Protein AF-A0A7S1KYY8-F1 (afdb_monomer_lite)

pLDDT: mean 88.87, std 6.88, range [61.03, 96.56]

Radius of gyration: 14.0 Å; chains: 1; bounding box: 35×28×40 Å

Organism: Alexandrium catenella (NCBI:txid2925)

Secondary structure (DSSP, 8-state):
-HHHHHHHTTTT--TTTTHHHHHHHHHHHHHHHHHHHHTTS--HHHHHHHHHHHHHHHHHHHHH--HHHHTSTTHHHHHHHHHHHHHHHHTT-SS-HHHHHHHHHHH-

Foldseek 3Di:
DVLVVLLVVLPPDAAPVCLVSLLVSLQVLLVVLVVCVVVVVPPVVVLVVSQVSLVSSLVSLLRRLDPVNLPDPCNVVSLVSSLSSQVSSCSSYPDRSNVVNVVSSVVD

Sequence (108 aa):
DEVKRNLAGQVGAQGDSGLSVLKRCSQEMKEVMEVLINAGGKDLKSMQKVELLSDDVLDNLERRINPELLQRSDVSSIKSEILLIAKDLDAVRATPATGVVEGYIKAA

Structure (mmCIF, N/CA/C/O backbone):
data_AF-A0A7S1KYY8-F1
#
_entry.id   AF-A0A7S1KYY8-F1
#
loop_
_atom_site.group_PDB
_atom_site.id
_atom_site.type_symbol
_atom_site.label_atom_id
_atom_site.label_alt_id
_atom_site.label_comp_id
_atom_site.label_asym_id
_atom_site.label_entity_id
_atom_site.label_seq_id
_atom_site.pdbx_PDB_ins_code
_atom_site.Cartn_x
_atom_site.Cartn_y
_atom_site.Cartn_z
_atom_site.occupancy
_atom_site.B_iso_or_equiv
_atom_site.auth_seq_id
_atom_site.auth_comp_id
_atom_site.auth_asym_id
_atom_site.auth_atom_id
_atom_site.pdbx_PDB_model_num
ATOM 1 N N . ASP A 1 1 ? -7.286 13.728 4.201 1.00 76.50 1 ASP A N 1
ATOM 2 C CA . ASP A 1 1 ? -7.264 14.812 3.191 1.00 76.50 1 ASP A CA 1
ATOM 3 C C . ASP A 1 1 ? -5.905 15.033 2.555 1.00 76.50 1 ASP A C 1
ATOM 5 O O . ASP A 1 1 ? -5.851 15.156 1.339 1.00 76.50 1 ASP A O 1
ATOM 9 N N . GLU A 1 2 ? -4.813 15.049 3.321 1.00 80.31 2 GLU A N 1
ATOM 10 C CA . GLU A 1 2 ? -3.459 15.173 2.759 1.00 80.31 2 GLU A CA 1
ATOM 11 C C . GLU A 1 2 ? -3.114 14.048 1.772 1.00 80.31 2 GLU A C 1
ATOM 13 O O . GLU A 1 2 ? -2.819 14.346 0.617 1.00 80.31 2 GLU A O 1
ATOM 18 N N . VAL A 1 3 ? -3.304 12.782 2.167 1.00 79.44 3 VAL A N 1
ATOM 19 C CA . VAL A 1 3 ? -3.146 11.605 1.288 1.00 79.44 3 VAL A CA 1
ATOM 20 C C . VAL A 1 3 ? -3.904 11.768 -0.038 1.00 79.44 3 VAL A C 1
ATOM 22 O O . VAL A 1 3 ? -3.330 11.602 -1.107 1.00 79.44 3 VAL A O 1
ATOM 25 N N . LYS A 1 4 ? -5.173 12.199 0.006 1.00 81.38 4 LYS A N 1
ATOM 26 C CA . LYS A 1 4 ? -5.990 12.438 -1.200 1.00 81.38 4 LYS A CA 1
ATOM 27 C C . LYS A 1 4 ? -5.382 13.489 -2.129 1.00 81.38 4 LYS A C 1
ATOM 29 O O . LYS A 1 4 ? -5.369 13.300 -3.341 1.00 81.38 4 LYS A O 1
ATOM 34 N N . ARG A 1 5 ? -4.892 14.603 -1.574 1.00 83.88 5 ARG A N 1
ATOM 35 C CA . ARG A 1 5 ? -4.257 15.670 -2.366 1.00 83.88 5 ARG A CA 1
ATOM 36 C C . ARG A 1 5 ? -2.956 15.194 -3.002 1.00 83.88 5 ARG A C 1
ATOM 38 O O . ARG A 1 5 ? -2.726 15.472 -4.175 1.00 83.88 5 ARG A O 1
ATOM 45 N N . ASN A 1 6 ? -2.148 14.454 -2.249 1.00 81.25 6 ASN A N 1
ATOM 46 C CA . ASN A 1 6 ? -0.895 13.893 -2.741 1.00 81.25 6 ASN A CA 1
ATOM 47 C C . ASN A 1 6 ? -1.148 12.895 -3.881 1.00 81.25 6 ASN A C 1
ATOM 49 O O . ASN A 1 6 ? -0.467 12.962 -4.901 1.00 81.25 6 ASN A O 1
ATOM 53 N N . LEU A 1 7 ? -2.175 12.046 -3.758 1.00 81.94 7 LEU A N 1
ATOM 54 C CA . LEU A 1 7 ? -2.557 11.086 -4.797 1.00 81.94 7 LEU A CA 1
ATOM 55 C C . LEU A 1 7 ? -3.106 11.742 -6.063 1.00 81.94 7 LEU A C 1
ATOM 57 O O . LEU A 1 7 ? -2.759 11.316 -7.163 1.00 81.94 7 LEU A O 1
ATOM 61 N N . ALA A 1 8 ? -3.899 12.809 -5.936 1.00 79.44 8 ALA A N 1
ATOM 62 C CA . ALA A 1 8 ? -4.408 13.548 -7.092 1.00 79.44 8 ALA A CA 1
ATOM 63 C C . ALA A 1 8 ? -3.275 14.087 -7.988 1.00 79.44 8 ALA A C 1
ATOM 65 O O . ALA A 1 8 ? -3.413 14.122 -9.209 1.00 79.44 8 ALA A O 1
ATOM 66 N N . GLY A 1 9 ? -2.130 14.449 -7.398 1.00 75.75 9 GLY A N 1
ATOM 67 C CA .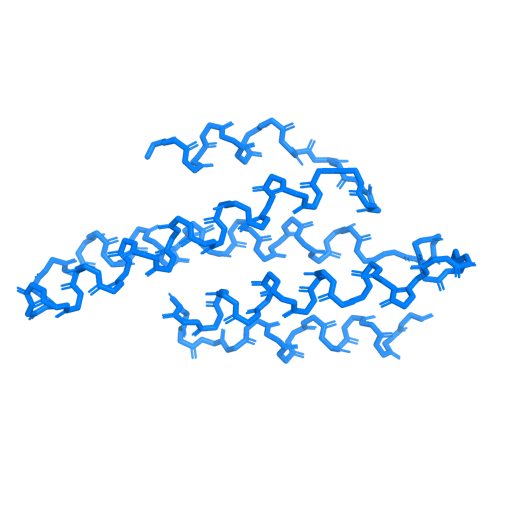 GLY A 1 9 ? -0.937 14.876 -8.133 1.00 75.75 9 GLY A CA 1
ATOM 68 C C . GLY A 1 9 ? -0.160 13.748 -8.825 1.00 75.75 9 GLY A C 1
ATOM 69 O O . GLY A 1 9 ? 0.784 14.036 -9.551 1.00 75.75 9 GLY A O 1
ATOM 70 N N . GLN A 1 10 ? -0.526 12.481 -8.602 1.00 82.19 10 GLN A N 1
ATOM 71 C CA . GLN A 1 10 ? 0.151 11.293 -9.146 1.00 82.19 10 GLN A CA 1
ATOM 72 C C . GLN A 1 10 ? -0.687 10.544 -10.190 1.00 82.19 10 GLN A C 1
ATOM 74 O O . GLN A 1 10 ? -0.327 9.444 -10.618 1.00 82.19 10 GLN A O 1
ATOM 79 N N . VAL A 1 11 ? -1.821 11.108 -10.606 1.00 73.88 11 VAL A N 1
ATOM 80 C CA . VAL A 1 11 ? -2.690 10.495 -11.614 1.00 73.88 11 VAL A CA 1
ATOM 81 C C . VAL A 1 11 ? -1.950 10.410 -12.953 1.00 73.88 11 VAL A C 1
ATOM 83 O O . VAL A 1 11 ? -1.492 11.416 -13.485 1.00 73.88 11 VAL A O 1
ATOM 86 N N . GLY A 1 12 ? -1.842 9.197 -13.502 1.00 67.31 12 GLY A N 1
ATOM 87 C CA . GLY A 1 12 ? -1.218 8.939 -14.807 1.00 67.31 12 GLY A CA 1
ATOM 88 C C . GLY A 1 12 ? 0.307 8.803 -14.790 1.00 67.31 12 GLY A C 1
ATOM 89 O O . GLY A 1 12 ? 0.900 8.571 -15.840 1.00 67.31 12 GLY A O 1
ATOM 90 N N . ALA A 1 13 ? 0.949 8.914 -13.626 1.00 77.94 13 ALA A N 1
ATOM 91 C CA . ALA A 1 13 ? 2.379 8.667 -13.508 1.00 77.94 13 ALA A CA 1
ATOM 92 C C . ALA A 1 13 ? 2.706 7.173 -13.699 1.00 77.94 13 ALA A C 1
ATOM 94 O O . ALA A 1 13 ? 1.989 6.296 -13.219 1.00 77.94 13 ALA A O 1
ATOM 95 N N . GLN A 1 14 ? 3.801 6.896 -14.409 1.00 76.56 14 GLN A N 1
ATOM 96 C CA . GLN A 1 14 ? 4.281 5.551 -14.735 1.00 76.56 14 GLN A CA 1
ATOM 97 C C . GLN A 1 14 ? 5.729 5.367 -14.272 1.00 76.56 14 GLN A C 1
ATOM 99 O O . GLN A 1 14 ? 6.439 6.344 -14.015 1.00 76.56 14 GLN A O 1
ATOM 104 N N . GLY A 1 15 ? 6.162 4.112 -14.156 1.00 78.12 15 GLY A N 1
ATOM 105 C CA . GLY A 1 15 ? 7.499 3.779 -13.682 1.00 78.12 15 GLY A CA 1
ATOM 106 C C . GLY A 1 15 ? 7.784 4.293 -12.265 1.00 78.12 15 GLY A C 1
ATOM 107 O O . GLY A 1 15 ? 6.912 4.285 -11.393 1.00 78.12 15 GLY A O 1
ATOM 108 N N . ASP A 1 16 ? 9.009 4.761 -12.031 1.00 81.31 16 ASP A N 1
ATOM 109 C CA . ASP A 1 16 ? 9.520 5.193 -10.721 1.00 81.31 16 ASP A CA 1
ATOM 110 C C . ASP A 1 16 ? 9.065 6.597 -10.283 1.00 81.31 16 ASP A C 1
ATOM 112 O O . ASP A 1 16 ? 9.131 6.941 -9.101 1.00 81.31 16 ASP A O 1
ATOM 116 N N . SER A 1 17 ? 8.564 7.411 -11.213 1.00 82.12 17 SER A N 1
ATOM 117 C CA . SER A 1 17 ? 8.225 8.820 -10.979 1.00 82.12 17 SER A CA 1
ATOM 118 C C . SER A 1 17 ? 7.134 9.010 -9.921 1.00 82.12 17 SER A C 1
ATOM 120 O O . SER A 1 17 ? 5.961 8.894 -10.242 1.00 82.12 17 SER A O 1
ATOM 122 N N . GLY A 1 18 ? 7.472 9.338 -8.674 1.00 82.75 18 GLY A N 1
ATOM 123 C CA . GLY A 1 18 ? 6.481 9.560 -7.610 1.00 82.75 18 GLY A CA 1
ATOM 124 C C . GLY A 1 18 ? 6.203 8.350 -6.715 1.00 82.75 18 GLY A C 1
ATOM 125 O O . GLY A 1 18 ? 5.306 8.416 -5.873 1.00 82.75 18 GLY A O 1
ATOM 126 N N . LEU A 1 19 ? 7.007 7.282 -6.811 1.00 88.44 19 LEU A N 1
ATOM 127 C CA . LEU A 1 19 ? 6.997 6.188 -5.826 1.00 88.44 19 LEU A CA 1
ATOM 128 C C . LEU A 1 19 ? 7.246 6.690 -4.397 1.00 88.44 19 LEU A C 1
ATOM 130 O O . LEU A 1 19 ? 6.618 6.209 -3.459 1.00 88.44 19 LEU A O 1
ATOM 134 N N . SER A 1 20 ? 8.079 7.719 -4.222 1.00 90.69 20 SER A N 1
ATOM 135 C CA . SER A 1 20 ? 8.305 8.359 -2.919 1.00 90.69 20 SER A CA 1
ATOM 136 C C .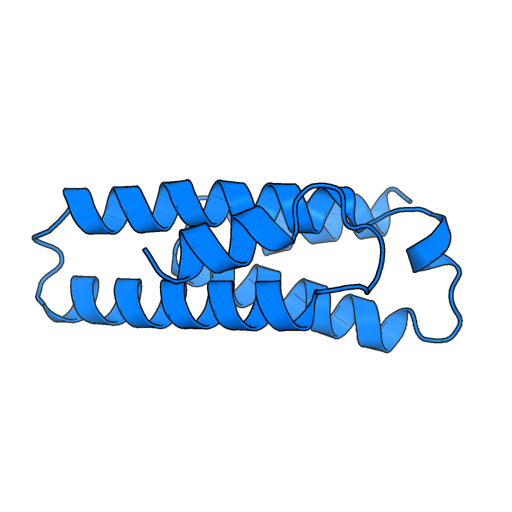 SER A 1 20 ? 7.034 8.983 -2.328 1.00 90.69 20 SER A C 1
ATOM 138 O O . SER A 1 20 ? 6.819 8.914 -1.118 1.00 90.69 20 SER A O 1
ATOM 140 N N . VAL A 1 21 ? 6.164 9.547 -3.173 1.00 91.06 21 VAL A N 1
ATOM 141 C CA . VAL A 1 21 ? 4.870 10.106 -2.756 1.00 91.06 21 VAL A CA 1
ATOM 142 C C . VAL A 1 21 ? 3.920 8.986 -2.348 1.00 91.06 21 VAL A C 1
ATOM 144 O O . VAL A 1 21 ? 3.289 9.088 -1.298 1.00 91.06 21 VAL A O 1
ATOM 147 N N . LEU A 1 22 ? 3.853 7.900 -3.127 1.00 92.25 22 LEU A N 1
ATOM 148 C CA . LEU A 1 22 ? 3.037 6.733 -2.779 1.00 92.25 22 LEU A CA 1
ATOM 149 C C . LEU A 1 22 ? 3.501 6.081 -1.477 1.00 92.25 22 LEU A C 1
ATOM 151 O O . LEU A 1 22 ? 2.667 5.770 -0.634 1.00 92.25 22 LEU A O 1
ATOM 155 N N . LYS A 1 23 ? 4.815 5.951 -1.279 1.00 94.12 23 LYS A N 1
ATOM 156 C CA . LYS A 1 23 ? 5.410 5.442 -0.039 1.00 94.12 23 LYS A CA 1
ATOM 157 C C . LYS A 1 23 ? 5.034 6.287 1.163 1.00 94.12 23 LYS A C 1
ATOM 159 O O . LYS A 1 23 ? 4.620 5.758 2.187 1.00 94.12 23 LYS A O 1
ATOM 164 N N . ARG A 1 24 ? 5.127 7.609 1.038 1.00 93.50 24 ARG A N 1
ATOM 165 C CA . ARG A 1 24 ? 4.676 8.501 2.104 1.00 93.50 24 ARG A CA 1
ATOM 166 C C . ARG A 1 24 ? 3.180 8.321 2.383 1.00 93.50 24 ARG A C 1
ATOM 168 O O . ARG A 1 24 ? 2.788 8.219 3.538 1.00 93.50 24 ARG A O 1
ATOM 175 N N . CYS A 1 25 ? 2.354 8.228 1.340 1.00 94.06 25 CYS A N 1
ATOM 176 C CA . CYS A 1 25 ? 0.914 8.015 1.492 1.00 94.06 25 CYS A CA 1
ATOM 177 C C . CYS A 1 25 ? 0.590 6.675 2.174 1.00 94.06 25 CYS A C 1
ATOM 179 O O . CYS A 1 25 ? -0.273 6.646 3.048 1.00 94.06 25 CYS A O 1
ATOM 181 N N . SER A 1 26 ? 1.267 5.578 1.812 1.00 96.38 26 SER A N 1
ATOM 182 C CA . SER A 1 26 ? 1.054 4.264 2.436 1.00 96.38 26 SER A CA 1
ATOM 183 C C . SER A 1 26 ? 1.451 4.264 3.910 1.00 96.38 26 SER A C 1
ATOM 185 O O . SER A 1 26 ? 0.716 3.727 4.736 1.00 96.38 26 SER A O 1
ATOM 187 N N . GLN A 1 27 ? 2.555 4.930 4.255 1.00 96.56 27 GLN A N 1
ATOM 188 C CA . GLN A 1 27 ? 3.005 5.093 5.639 1.00 96.56 27 GLN A CA 1
ATOM 189 C C . GLN A 1 27 ? 2.020 5.923 6.472 1.00 96.56 27 GLN A C 1
ATOM 191 O O . GLN A 1 27 ? 1.600 5.473 7.534 1.00 96.56 27 GLN A O 1
ATOM 196 N N . GLU A 1 28 ? 1.570 7.074 5.964 1.00 95.25 28 GLU A N 1
ATOM 197 C CA . GLU A 1 28 ? 0.574 7.914 6.649 1.00 95.25 28 GLU A CA 1
ATOM 198 C C . GLU A 1 28 ? -0.747 7.157 6.873 1.00 95.25 28 GLU A C 1
ATOM 200 O O . GLU A 1 28 ? -1.353 7.246 7.940 1.00 95.25 28 GLU A O 1
ATOM 205 N N . MET A 1 29 ? -1.202 6.373 5.890 1.00 95.94 29 MET A N 1
ATOM 206 C CA . MET A 1 29 ? -2.403 5.544 6.042 1.00 95.94 29 MET A CA 1
ATOM 207 C C . MET A 1 29 ? -2.234 4.466 7.110 1.00 95.94 29 MET A C 1
ATOM 209 O O . MET A 1 29 ? -3.147 4.264 7.914 1.00 95.94 29 MET A O 1
ATOM 213 N N . LYS A 1 30 ? -1.079 3.797 7.138 1.00 96.56 30 LYS A N 1
ATOM 214 C CA . LYS A 1 30 ? -0.744 2.802 8.157 1.00 96.56 30 LYS A CA 1
ATOM 215 C C . LYS A 1 30 ? -0.748 3.407 9.556 1.00 96.56 30 LYS A C 1
ATOM 217 O O . LYS A 1 30 ? -1.419 2.873 10.433 1.00 96.56 30 LYS A O 1
ATOM 222 N N . GLU A 1 31 ? -0.094 4.548 9.745 1.00 95.94 31 GLU A N 1
ATOM 223 C CA . GLU A 1 31 ? -0.085 5.265 11.025 1.00 95.94 31 GLU A CA 1
ATOM 224 C C . GLU A 1 31 ? -1.505 5.637 11.477 1.00 95.94 31 GLU A C 1
ATOM 226 O O . GLU A 1 31 ? -1.879 5.413 12.629 1.00 95.94 31 GLU A O 1
ATOM 231 N N . VAL A 1 32 ? -2.339 6.151 10.565 1.00 95.12 32 VAL A N 1
ATOM 232 C CA . VAL A 1 32 ? -3.739 6.477 10.875 1.00 95.12 32 VAL A CA 1
ATOM 233 C C . VAL A 1 32 ? -4.530 5.224 11.253 1.00 95.12 32 VAL A C 1
ATOM 235 O O . VAL A 1 32 ? -5.280 5.256 12.228 1.00 95.12 32 VAL A O 1
ATOM 238 N N . MET A 1 33 ? -4.370 4.118 10.523 1.00 95.31 33 MET A N 1
ATOM 239 C CA . MET A 1 33 ? -5.046 2.858 10.841 1.00 95.31 33 MET A CA 1
ATOM 240 C C . MET A 1 33 ? -4.631 2.336 12.221 1.00 95.31 33 MET A C 1
ATOM 242 O O . MET A 1 33 ? -5.491 1.975 13.023 1.00 95.31 33 MET A O 1
ATOM 246 N N . GLU A 1 34 ? -3.336 2.361 12.536 1.00 95.94 34 GLU A N 1
ATOM 247 C CA . GLU A 1 34 ? -2.812 1.972 13.847 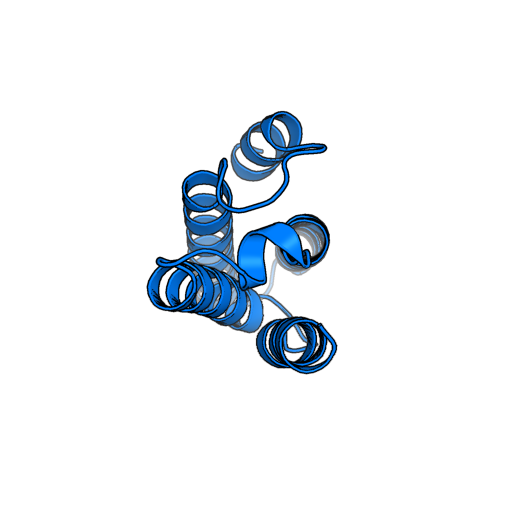1.00 95.94 34 GLU A CA 1
ATOM 248 C C . GLU A 1 34 ? -3.398 2.842 14.968 1.00 95.94 34 GLU A C 1
ATOM 250 O O . GLU A 1 34 ? -3.842 2.315 15.987 1.00 95.94 34 GLU A O 1
ATOM 255 N N . VAL A 1 35 ? -3.485 4.164 14.776 1.00 95.88 35 VAL A N 1
ATOM 256 C CA . VAL A 1 35 ? -4.127 5.077 15.739 1.00 95.88 35 VAL A CA 1
ATOM 257 C C . VAL A 1 35 ? -5.603 4.724 15.948 1.00 95.88 35 VAL A C 1
ATOM 259 O O . VAL A 1 35 ? -6.061 4.672 17.091 1.00 95.88 35 VAL A O 1
ATOM 262 N N . LEU A 1 36 ? -6.351 4.448 14.876 1.00 94.69 36 LEU A N 1
ATOM 263 C CA . LEU A 1 36 ? -7.772 4.087 14.952 1.00 94.69 36 LEU A CA 1
ATOM 264 C C . LEU A 1 36 ? -7.988 2.749 15.676 1.00 94.69 36 LEU A C 1
ATOM 266 O O . LEU A 1 36 ? -8.900 2.632 16.501 1.00 94.69 36 LEU A O 1
ATOM 270 N N . ILE A 1 37 ? -7.132 1.760 15.413 1.00 93.94 37 ILE A N 1
ATOM 271 C CA . ILE A 1 37 ? -7.145 0.459 16.093 1.00 93.94 37 ILE A CA 1
ATOM 272 C C . ILE A 1 37 ? -6.809 0.635 17.579 1.00 93.94 37 ILE A C 1
ATOM 274 O O . ILE A 1 37 ? -7.553 0.153 18.435 1.00 93.94 37 ILE A O 1
ATOM 278 N N . ASN A 1 38 ? -5.755 1.389 17.901 1.00 95.25 38 ASN A N 1
ATOM 279 C CA . ASN A 1 38 ? -5.321 1.648 19.278 1.00 95.25 38 ASN A CA 1
ATOM 280 C C . ASN A 1 38 ? -6.345 2.466 20.081 1.00 95.25 38 ASN A C 1
ATOM 282 O O . ASN A 1 38 ? -6.461 2.293 21.293 1.00 95.25 38 ASN A O 1
ATOM 286 N N . ALA A 1 39 ? -7.152 3.298 19.417 1.00 93.69 39 ALA A N 1
ATOM 287 C CA . ALA A 1 39 ? -8.308 3.977 20.009 1.00 93.69 39 ALA A CA 1
ATOM 288 C C . ALA A 1 39 ? -9.517 3.042 20.256 1.00 93.69 39 ALA A C 1
ATOM 290 O O . ALA A 1 39 ? -10.599 3.492 20.647 1.00 93.69 39 ALA A O 1
ATOM 291 N N . GLY A 1 40 ? -9.353 1.734 20.039 1.00 94.00 40 GLY A N 1
ATOM 292 C CA . GLY A 1 40 ? -10.357 0.701 20.277 1.00 94.00 40 GLY A CA 1
ATOM 293 C C . GLY A 1 40 ? -11.186 0.327 19.049 1.00 94.00 40 GLY A C 1
ATOM 294 O O . GLY A 1 40 ? -12.227 -0.304 19.217 1.00 94.00 40 GLY A O 1
ATOM 295 N N . GLY A 1 41 ? -10.784 0.741 17.840 1.00 91.06 41 GLY A N 1
ATOM 296 C CA . GLY A 1 41 ? -11.406 0.312 16.580 1.00 91.06 41 GLY A CA 1
ATOM 297 C C . GLY A 1 41 ? -12.876 0.711 16.420 1.00 91.06 41 GLY A C 1
ATOM 298 O O . GLY A 1 41 ? -13.621 0.071 15.685 1.00 91.06 41 GLY A O 1
ATOM 299 N N . LYS A 1 42 ? -13.333 1.742 17.142 1.00 92.69 42 LYS A N 1
ATOM 300 C CA . LYS A 1 42 ? -14.753 2.141 17.161 1.00 92.69 42 LYS A CA 1
ATOM 301 C C . LYS A 1 42 ? -15.143 3.023 15.978 1.00 92.69 42 LYS A C 1
ATOM 303 O O . LYS A 1 42 ? -16.309 3.042 15.589 1.00 92.69 42 LYS A O 1
ATOM 308 N N . ASP A 1 43 ? -14.188 3.755 15.406 1.00 93.88 43 ASP A N 1
ATOM 309 C CA . ASP A 1 43 ? -14.432 4.616 14.248 1.00 93.88 43 ASP A CA 1
ATOM 310 C C . ASP A 1 43 ? -14.286 3.839 12.932 1.00 93.88 43 ASP A C 1
ATOM 312 O O . ASP A 1 43 ? -13.369 4.041 12.132 1.00 93.88 43 ASP A O 1
ATOM 316 N N . LEU A 1 44 ? -15.247 2.942 12.707 1.00 94.12 44 LEU A N 1
ATOM 317 C CA . LEU A 1 44 ? -15.314 2.104 11.509 1.00 94.12 44 LEU A CA 1
ATOM 318 C C . LEU A 1 44 ? -15.405 2.930 10.219 1.00 94.12 44 LEU A C 1
ATOM 320 O O . LEU A 1 44 ? -14.923 2.499 9.176 1.00 94.12 44 LEU A O 1
ATOM 324 N N . LYS A 1 45 ? -15.996 4.133 10.280 1.00 95.00 45 LYS A N 1
ATOM 325 C CA . LYS A 1 45 ? -16.118 5.018 9.114 1.00 95.00 45 LYS A CA 1
ATOM 326 C C . LYS A 1 45 ? -14.758 5.542 8.676 1.00 95.00 45 LYS A C 1
ATOM 328 O O . LYS A 1 45 ? -14.493 5.605 7.478 1.00 95.00 45 LYS A O 1
ATOM 333 N N . SER A 1 46 ? -13.909 5.946 9.617 1.00 93.69 46 SER A N 1
ATOM 334 C CA . SER A 1 46 ? -12.551 6.383 9.292 1.00 93.69 46 SER A CA 1
ATOM 335 C C . SER A 1 46 ? -11.685 5.217 8.827 1.00 93.69 46 SER A C 1
ATOM 337 O O . SER A 1 46 ? -10.971 5.374 7.842 1.00 93.69 46 SER A O 1
ATOM 339 N N . MET A 1 47 ? -11.819 4.035 9.435 1.00 93.88 47 MET A N 1
ATOM 340 C CA . MET A 1 47 ? -11.105 2.831 8.984 1.00 93.88 47 MET A CA 1
ATOM 341 C C . MET A 1 47 ? -11.481 2.452 7.545 1.00 93.88 47 MET A C 1
ATOM 343 O O . MET A 1 47 ? -10.596 2.303 6.709 1.00 93.88 47 MET A O 1
ATOM 347 N N . GLN A 1 48 ? -12.777 2.424 7.212 1.00 94.19 48 GLN A N 1
ATOM 348 C CA . GLN A 1 48 ? -13.238 2.196 5.835 1.00 94.19 48 GLN A CA 1
ATOM 349 C C . GLN A 1 48 ? -12.715 3.247 4.852 1.00 94.19 48 GLN A C 1
ATOM 351 O O . GLN A 1 48 ? -12.405 2.929 3.711 1.00 94.19 48 GLN A O 1
ATOM 356 N N . LYS A 1 49 ? -12.594 4.514 5.267 1.00 93.50 49 LYS A N 1
ATOM 357 C CA . LYS A 1 49 ? -11.998 5.548 4.407 1.00 93.50 49 LYS A CA 1
ATOM 358 C C . LYS A 1 49 ? -10.519 5.294 4.136 1.00 93.50 49 LYS A C 1
ATOM 360 O O . LYS A 1 49 ? -10.074 5.594 3.034 1.00 93.50 49 LYS A O 1
ATOM 365 N N . VAL A 1 50 ? -9.766 4.806 5.123 1.00 94.25 50 VAL A N 1
ATOM 366 C CA . VAL A 1 50 ? -8.356 4.435 4.932 1.00 94.25 50 VAL A CA 1
ATOM 367 C C . VAL A 1 50 ? -8.255 3.243 3.983 1.00 94.25 50 VAL A C 1
ATOM 369 O O . VAL A 1 50 ? -7.455 3.285 3.055 1.00 94.25 50 VAL A O 1
ATOM 372 N N . GLU A 1 51 ? -9.110 2.236 4.153 1.00 93.19 51 GLU A N 1
ATOM 373 C CA . GLU A 1 51 ? -9.160 1.073 3.263 1.00 93.19 51 GLU A CA 1
ATOM 374 C C . GLU A 1 51 ? -9.466 1.484 1.812 1.00 93.19 51 GLU A C 1
ATOM 376 O O . GLU A 1 51 ? -8.695 1.157 0.916 1.00 93.19 51 GLU A O 1
ATOM 381 N N . LEU A 1 52 ? -10.488 2.313 1.578 1.00 92.44 52 LEU A N 1
ATOM 382 C CA . LEU A 1 52 ? -10.801 2.819 0.232 1.00 92.44 52 LEU A CA 1
ATOM 383 C C . LEU A 1 52 ? -9.660 3.648 -0.373 1.00 92.44 52 LEU A C 1
ATOM 385 O O . LEU A 1 52 ? -9.392 3.563 -1.564 1.00 92.44 52 LEU A O 1
ATOM 389 N N . LEU A 1 53 ? -8.962 4.451 0.435 1.00 92.81 53 LEU A N 1
ATOM 390 C CA . LEU A 1 53 ? -7.797 5.195 -0.052 1.00 92.81 53 LEU A CA 1
ATOM 391 C C . LEU A 1 53 ? -6.625 4.284 -0.397 1.00 92.81 53 LEU A C 1
ATOM 393 O O . LEU A 1 53 ? -5.842 4.599 -1.289 1.00 92.81 53 LEU A O 1
ATOM 397 N N . SER A 1 54 ? -6.499 3.161 0.302 1.00 94.50 54 SER A N 1
ATOM 398 C CA . SER A 1 54 ? -5.469 2.180 0.004 1.00 94.50 54 SER A CA 1
ATOM 399 C C . SER A 1 54 ? -5.698 1.496 -1.347 1.00 94.50 54 SER A C 1
ATOM 401 O O . SER A 1 54 ? -4.711 1.147 -1.991 1.00 94.50 54 SER A O 1
ATOM 403 N N . ASP A 1 55 ? -6.955 1.365 -1.802 1.00 93.56 55 ASP A N 1
ATOM 404 C CA . ASP A 1 55 ? -7.271 0.899 -3.161 1.00 93.56 55 ASP A CA 1
ATOM 405 C C . ASP A 1 55 ? -6.714 1.874 -4.205 1.00 93.56 55 ASP A C 1
ATOM 407 O O . ASP A 1 55 ? -6.002 1.453 -5.110 1.00 93.56 55 ASP A O 1
ATOM 411 N N . ASP A 1 56 ? -6.921 3.185 -4.026 1.00 92.19 56 ASP A N 1
ATOM 412 C CA . ASP A 1 56 ? -6.394 4.202 -4.949 1.00 92.19 56 ASP A CA 1
ATOM 413 C C . ASP A 1 56 ? -4.853 4.169 -5.042 1.00 92.19 56 ASP A C 1
ATOM 415 O O . ASP A 1 56 ? -4.276 4.383 -6.114 1.00 92.19 56 ASP A O 1
ATOM 419 N N . VAL A 1 57 ? -4.162 3.910 -3.920 1.00 93.31 57 VAL A N 1
ATOM 420 C CA . VAL A 1 57 ? -2.695 3.755 -3.910 1.00 93.31 57 VAL A CA 1
ATOM 421 C C . VAL A 1 57 ? -2.276 2.479 -4.628 1.00 93.31 57 VAL A C 1
ATOM 423 O O . VAL A 1 57 ? -1.323 2.523 -5.408 1.00 93.31 57 VAL A O 1
ATOM 426 N N . LEU A 1 58 ? -2.965 1.363 -4.378 1.00 94.06 58 LEU A N 1
ATOM 427 C CA . LEU A 1 58 ? -2.672 0.087 -5.022 1.00 94.06 58 LEU A CA 1
ATOM 428 C C . LEU A 1 58 ? -2.879 0.176 -6.538 1.00 94.06 58 LEU A C 1
ATOM 430 O O . LEU A 1 58 ? -1.960 -0.145 -7.283 1.00 94.06 58 LEU A O 1
ATOM 434 N N . ASP A 1 59 ? -4.001 0.729 -6.992 1.00 91.19 59 ASP A N 1
ATOM 435 C CA . ASP A 1 59 ? -4.287 0.971 -8.409 1.00 91.19 59 ASP A CA 1
ATOM 436 C C . ASP A 1 59 ? -3.195 1.821 -9.077 1.00 91.19 59 ASP A C 1
ATOM 438 O O . ASP A 1 59 ? -2.792 1.571 -10.218 1.00 91.19 59 ASP A O 1
ATOM 442 N N . ASN A 1 60 ? -2.699 2.852 -8.382 1.00 90.62 60 ASN A N 1
ATOM 443 C CA . ASN A 1 60 ? -1.602 3.676 -8.889 1.00 90.62 60 ASN A CA 1
ATOM 444 C C . ASN A 1 60 ? -0.297 2.874 -8.978 1.00 90.62 60 ASN A C 1
ATOM 446 O O . ASN A 1 60 ? 0.434 2.995 -9.960 1.00 90.62 60 ASN A O 1
ATOM 450 N N . LEU A 1 61 ? -0.020 2.045 -7.972 1.00 91.38 61 LEU A N 1
ATOM 451 C CA . LEU A 1 61 ? 1.162 1.194 -7.918 1.00 91.38 61 LEU A CA 1
ATOM 452 C C . LEU A 1 61 ? 1.150 0.139 -9.034 1.00 91.38 61 LEU A C 1
ATOM 454 O O . LEU A 1 61 ? 2.167 -0.045 -9.696 1.00 91.38 61 LEU A O 1
ATOM 458 N N . GLU A 1 62 ? 0.004 -0.486 -9.302 1.00 90.75 62 GLU A N 1
ATOM 459 C CA . GLU A 1 62 ? -0.176 -1.461 -10.384 1.00 90.75 62 GLU A CA 1
ATOM 460 C C . GLU A 1 62 ? 0.116 -0.849 -11.755 1.00 90.75 62 GLU A C 1
ATOM 462 O O . GLU A 1 62 ? 0.913 -1.387 -12.521 1.00 90.75 62 GLU A O 1
ATOM 467 N N . ARG A 1 63 ? -0.446 0.331 -12.047 1.00 87.69 63 ARG A N 1
ATOM 468 C CA . ARG A 1 63 ? -0.247 1.022 -13.338 1.00 87.69 63 ARG A CA 1
ATOM 469 C C . ARG A 1 63 ? 1.204 1.408 -13.616 1.00 87.69 63 ARG A C 1
ATOM 471 O O . ARG A 1 63 ? 1.558 1.674 -14.765 1.00 87.69 63 ARG A O 1
ATOM 478 N N . ARG A 1 64 ? 2.035 1.486 -12.578 1.00 87.25 64 ARG A N 1
ATOM 479 C CA . ARG A 1 64 ? 3.461 1.803 -12.700 1.00 87.25 64 ARG A CA 1
ATOM 480 C C . ARG A 1 64 ? 4.304 0.595 -13.057 1.00 87.25 64 ARG A C 1
ATOM 482 O O . ARG A 1 64 ? 5.362 0.784 -13.654 1.00 87.25 64 ARG A O 1
ATOM 489 N N . ILE A 1 65 ? 3.857 -0.608 -12.700 1.00 88.19 65 ILE A N 1
ATOM 490 C CA . ILE A 1 65 ? 4.537 -1.859 -13.032 1.00 88.19 65 ILE A CA 1
ATOM 491 C C . ILE A 1 65 ? 4.265 -2.151 -14.508 1.00 88.19 65 ILE A C 1
ATOM 493 O O . ILE A 1 65 ? 3.273 -2.774 -14.871 1.00 88.19 65 ILE A O 1
ATOM 497 N N . ASN A 1 66 ? 5.151 -1.656 -15.368 1.00 84.94 66 ASN A N 1
ATOM 498 C CA . ASN A 1 66 ? 5.098 -1.860 -16.811 1.00 84.94 66 ASN A CA 1
ATOM 499 C C . ASN A 1 66 ? 6.406 -2.496 -17.327 1.00 84.94 66 ASN A C 1
ATOM 501 O O . ASN A 1 66 ? 7.408 -2.526 -16.600 1.00 84.94 66 ASN A O 1
ATOM 505 N N . PRO A 1 67 ? 6.418 -3.033 -18.562 1.00 84.69 67 PRO A N 1
ATOM 506 C CA . PRO A 1 67 ? 7.603 -3.678 -19.121 1.00 84.69 67 PRO A CA 1
ATOM 507 C C . PRO A 1 67 ? 8.832 -2.762 -19.148 1.00 84.69 67 PRO A C 1
ATOM 509 O O . PRO A 1 67 ? 9.941 -3.217 -18.874 1.00 84.69 67 PRO A O 1
ATOM 512 N N . GLU A 1 68 ? 8.649 -1.468 -19.417 1.00 85.12 68 GLU A N 1
ATOM 513 C CA . GLU A 1 68 ? 9.736 -0.491 -19.459 1.00 85.12 68 GLU A CA 1
ATOM 514 C C . GLU A 1 68 ? 10.434 -0.366 -18.102 1.00 85.12 68 GLU A C 1
ATOM 516 O O . GLU A 1 68 ? 11.662 -0.368 -18.038 1.00 85.12 68 GLU A O 1
ATOM 521 N N . LEU A 1 69 ? 9.670 -0.309 -17.007 1.00 85.19 69 LEU A N 1
ATOM 522 C CA . LEU A 1 69 ? 10.199 -0.277 -15.645 1.00 85.19 69 LEU A CA 1
ATOM 523 C C . LEU A 1 69 ? 11.002 -1.543 -15.330 1.00 85.19 69 LEU A C 1
ATOM 525 O O . LEU A 1 69 ? 12.053 -1.475 -14.691 1.00 85.19 69 LEU A O 1
ATOM 529 N N . LEU A 1 70 ? 10.506 -2.696 -15.779 1.00 85.06 70 LEU A N 1
ATOM 530 C CA . LEU A 1 70 ? 11.086 -4.001 -15.467 1.00 85.06 70 LEU A CA 1
ATOM 531 C C . LEU A 1 70 ? 12.375 -4.299 -16.238 1.00 85.06 70 LEU A C 1
ATOM 533 O O . LEU A 1 70 ? 13.172 -5.121 -15.786 1.00 85.06 70 LEU A O 1
ATOM 537 N N . GLN A 1 71 ? 12.605 -3.608 -17.353 1.00 86.56 71 GLN A N 1
ATOM 538 C CA . GLN A 1 71 ? 13.824 -3.716 -18.157 1.00 86.56 71 GLN A CA 1
ATOM 539 C C . GLN A 1 71 ? 14.943 -2.764 -17.708 1.00 86.56 71 GLN A C 1
ATOM 541 O O . GLN A 1 71 ? 16.054 -2.830 -18.240 1.00 86.56 71 GLN A O 1
ATOM 546 N N . ARG A 1 72 ? 14.693 -1.874 -16.738 1.00 85.62 72 ARG A N 1
ATOM 547 C CA . ARG A 1 72 ? 15.715 -0.935 -16.255 1.00 85.62 72 ARG A CA 1
ATOM 548 C C . ARG A 1 72 ? 16.814 -1.633 -15.456 1.00 85.62 72 ARG A C 1
ATOM 550 O O . ARG A 1 72 ? 16.583 -2.598 -14.732 1.00 85.62 72 ARG A O 1
ATOM 557 N N . SER A 1 73 ? 18.021 -1.073 -15.505 1.00 85.44 73 SER A N 1
ATOM 558 C CA . SER A 1 73 ? 19.177 -1.576 -14.751 1.00 85.44 73 SER A CA 1
ATOM 559 C C . SER A 1 73 ? 19.018 -1.467 -13.229 1.00 85.44 73 SER A C 1
ATOM 561 O O . SER A 1 73 ? 19.635 -2.228 -12.490 1.00 85.44 73 SER A O 1
ATOM 563 N N . ASP A 1 74 ? 18.198 -0.530 -12.750 1.00 87.38 74 ASP A N 1
ATOM 564 C CA . ASP A 1 74 ? 17.906 -0.279 -11.333 1.00 87.38 74 ASP A CA 1
ATOM 565 C C . ASP A 1 74 ? 16.621 -0.972 -10.840 1.00 87.38 74 ASP A C 1
ATOM 567 O O . ASP A 1 74 ? 16.181 -0.741 -9.710 1.00 87.38 74 ASP A O 1
ATOM 571 N N . VAL A 1 75 ? 16.044 -1.875 -11.644 1.00 87.81 75 VAL A N 1
ATOM 572 C CA . VAL A 1 75 ? 14.771 -2.554 -11.352 1.00 87.81 75 VAL A CA 1
ATOM 573 C C . VAL A 1 75 ? 14.746 -3.235 -9.981 1.00 87.81 75 VAL A C 1
ATOM 575 O O . VAL A 1 75 ? 13.704 -3.266 -9.336 1.00 87.81 75 VAL A O 1
ATOM 578 N N . SER A 1 76 ? 15.872 -3.758 -9.485 1.00 87.81 76 SER A N 1
ATOM 579 C CA . SER A 1 76 ? 15.923 -4.406 -8.166 1.00 87.81 76 SER A CA 1
ATOM 580 C C . SER A 1 76 ? 15.605 -3.433 -7.024 1.00 87.81 76 SER A C 1
ATOM 582 O O . SER A 1 76 ? 14.877 -3.782 -6.089 1.00 87.81 76 SER A O 1
ATOM 584 N N . SER A 1 77 ? 16.128 -2.208 -7.099 1.00 88.56 77 SER A N 1
ATOM 585 C CA . SER A 1 77 ? 15.864 -1.161 -6.108 1.00 88.56 77 SER A CA 1
ATOM 586 C C . SER A 1 77 ? 14.414 -0.698 -6.200 1.00 88.56 77 SER A C 1
ATOM 588 O O . SER A 1 77 ? 13.721 -0.629 -5.189 1.00 88.56 77 SER A O 1
ATOM 590 N N . ILE A 1 78 ? 13.920 -0.493 -7.423 1.00 88.38 78 ILE A N 1
ATOM 591 C CA . ILE A 1 78 ? 12.538 -0.079 -7.682 1.00 88.38 78 ILE A CA 1
ATOM 592 C C . ILE A 1 78 ? 11.540 -1.140 -7.195 1.00 88.38 78 ILE A C 1
ATOM 594 O O . ILE A 1 78 ? 10.589 -0.814 -6.489 1.00 88.38 78 ILE A O 1
ATOM 598 N N . LYS A 1 79 ? 11.780 -2.427 -7.486 1.00 88.88 79 LYS A N 1
ATOM 599 C CA . LYS A 1 79 ? 10.978 -3.548 -6.963 1.00 88.88 79 LYS A CA 1
ATOM 600 C C . LYS A 1 79 ? 10.952 -3.554 -5.439 1.00 88.88 79 LYS A C 1
ATOM 602 O O . LYS A 1 79 ? 9.902 -3.801 -4.854 1.00 88.88 79 LYS A O 1
ATOM 607 N N . SER A 1 80 ? 12.080 -3.263 -4.795 1.00 90.75 80 SER A N 1
ATOM 608 C CA . SER A 1 80 ? 12.147 -3.188 -3.333 1.00 90.75 80 SER A CA 1
ATOM 609 C C . SER A 1 80 ? 11.279 -2.055 -2.784 1.00 90.75 80 SER A C 1
ATOM 611 O O . SER A 1 80 ? 10.574 -2.260 -1.800 1.00 90.75 80 SER A O 1
ATOM 613 N N . GLU A 1 81 ? 11.264 -0.885 -3.428 1.00 91.62 81 GLU A N 1
ATOM 614 C CA . GLU A 1 81 ? 10.371 0.212 -3.036 1.00 91.62 81 GLU A CA 1
ATOM 615 C C . GLU A 1 81 ? 8.897 -0.131 -3.246 1.00 91.62 81 GLU A C 1
ATOM 617 O O . GLU A 1 81 ? 8.091 0.065 -2.339 1.00 91.62 81 GLU A O 1
ATOM 622 N N . ILE A 1 82 ? 8.553 -0.707 -4.397 1.00 92.69 82 ILE A N 1
ATOM 623 C CA . ILE A 1 82 ? 7.190 -1.145 -4.715 1.00 92.69 82 ILE A CA 1
ATOM 624 C C . ILE A 1 82 ? 6.690 -2.165 -3.682 1.00 92.69 82 ILE A C 1
ATOM 626 O O . ILE A 1 82 ? 5.581 -2.033 -3.166 1.00 92.69 82 ILE A O 1
ATOM 630 N N . LEU A 1 83 ? 7.520 -3.146 -3.318 1.00 93.31 83 LEU A N 1
ATOM 631 C CA . LEU A 1 83 ? 7.179 -4.138 -2.296 1.00 93.31 83 LEU A CA 1
ATOM 632 C C . LEU A 1 83 ? 7.067 -3.529 -0.895 1.00 93.31 83 LEU A C 1
ATOM 634 O O . LEU A 1 83 ? 6.261 -3.999 -0.098 1.00 93.31 83 LEU A O 1
ATOM 638 N N . LEU A 1 84 ? 7.854 -2.501 -0.567 1.00 94.25 84 LEU A N 1
ATOM 639 C CA . LEU A 1 84 ? 7.706 -1.785 0.703 1.00 94.25 84 LEU A CA 1
ATOM 640 C C . LEU A 1 84 ? 6.367 -1.045 0.773 1.00 94.25 84 LEU A C 1
ATOM 642 O O . LEU A 1 84 ? 5.683 -1.158 1.785 1.00 94.25 84 LEU A O 1
ATOM 646 N N . ILE A 1 85 ? 5.966 -0.362 -0.305 1.00 95.38 85 ILE A N 1
ATOM 647 C CA . ILE A 1 85 ? 4.653 0.296 -0.392 1.00 95.38 85 ILE A CA 1
ATOM 648 C C . ILE A 1 85 ? 3.545 -0.745 -0.209 1.00 95.38 85 ILE A C 1
ATOM 650 O O . ILE A 1 85 ? 2.667 -0.563 0.628 1.00 95.38 85 ILE A O 1
ATOM 654 N N . ALA A 1 86 ? 3.615 -1.866 -0.933 1.00 95.38 86 ALA A N 1
ATOM 655 C CA . ALA A 1 86 ? 2.621 -2.933 -0.843 1.00 95.38 86 ALA A CA 1
ATOM 656 C C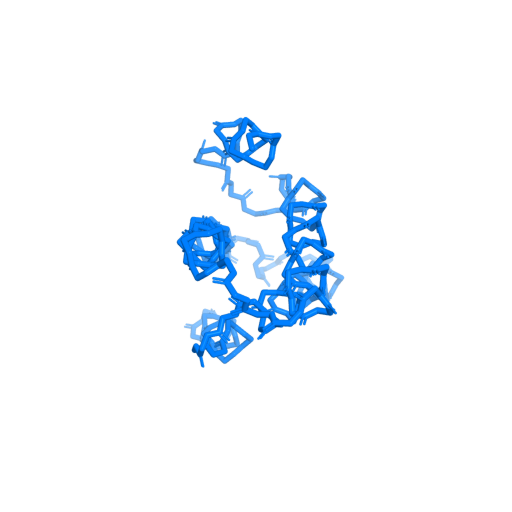 . ALA A 1 86 ? 2.500 -3.516 0.578 1.00 95.38 86 ALA A C 1
ATOM 658 O O . ALA A 1 86 ? 1.391 -3.697 1.073 1.00 95.38 86 ALA A O 1
ATOM 659 N N . LYS A 1 87 ? 3.623 -3.718 1.278 1.00 95.56 87 LYS A N 1
ATOM 660 C CA . LYS A 1 87 ? 3.629 -4.171 2.679 1.00 95.56 87 LYS A CA 1
ATOM 661 C C . LYS A 1 87 ? 3.006 -3.166 3.641 1.00 95.56 87 LYS A C 1
ATOM 663 O O . LYS A 1 87 ? 2.352 -3.572 4.597 1.00 95.56 87 LYS A O 1
ATOM 668 N N . ASP A 1 88 ? 3.212 -1.870 3.420 1.00 95.88 88 ASP A N 1
ATOM 669 C CA . ASP A 1 88 ? 2.540 -0.845 4.222 1.00 95.88 88 ASP A CA 1
ATOM 670 C C . ASP 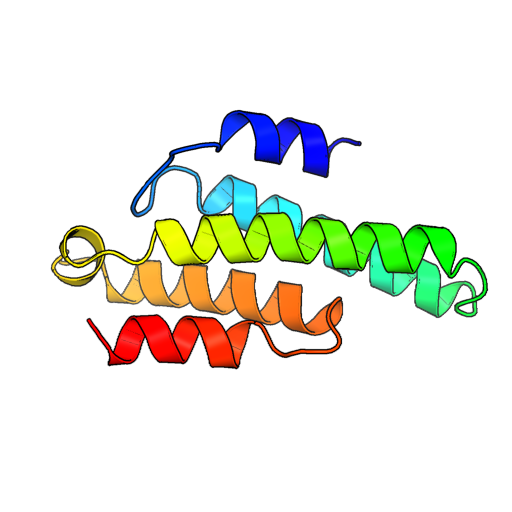A 1 88 ? 1.026 -0.848 3.955 1.00 95.88 88 ASP A C 1
ATOM 672 O O . ASP A 1 88 ? 0.242 -0.683 4.888 1.00 95.88 88 ASP A O 1
ATOM 676 N N . LEU A 1 89 ? 0.602 -1.115 2.713 1.00 96.00 89 LEU A N 1
ATOM 677 C CA . LEU A 1 89 ? -0.813 -1.274 2.371 1.00 96.00 89 LEU A CA 1
ATOM 678 C C . LEU A 1 89 ? -1.437 -2.541 2.977 1.00 96.00 89 LEU A C 1
ATOM 680 O O . LEU A 1 89 ? -2.595 -2.496 3.382 1.00 96.00 89 LEU A O 1
ATOM 684 N N . ASP A 1 90 ? -0.697 -3.645 3.105 1.00 95.12 90 ASP A N 1
ATOM 685 C CA . ASP A 1 90 ? -1.190 -4.863 3.773 1.00 95.12 90 ASP A CA 1
ATOM 686 C C . ASP A 1 90 ? -1.643 -4.592 5.218 1.00 95.12 90 ASP A C 1
ATOM 688 O O . ASP A 1 90 ? -2.556 -5.247 5.712 1.00 95.12 90 ASP A O 1
ATOM 692 N N . ALA A 1 91 ? -1.045 -3.606 5.897 1.00 93.31 91 ALA A N 1
ATOM 693 C CA . ALA A 1 91 ? -1.413 -3.236 7.265 1.00 93.31 91 ALA A CA 1
ATOM 694 C C . ALA A 1 91 ? -2.779 -2.533 7.369 1.00 93.31 91 ALA A C 1
ATOM 696 O O . ALA A 1 91 ? -3.327 -2.419 8.466 1.00 93.31 91 ALA A O 1
ATOM 697 N N . VAL A 1 92 ? -3.326 -2.045 6.252 1.00 93.75 92 VAL A N 1
ATOM 698 C CA . VAL A 1 92 ? -4.583 -1.277 6.222 1.00 93.75 92 VAL A CA 1
ATOM 699 C C . VAL A 1 92 ? -5.668 -1.919 5.360 1.00 93.75 92 VAL A C 1
ATOM 701 O O . VAL A 1 92 ? -6.732 -1.326 5.185 1.00 93.75 92 VAL A O 1
ATOM 704 N N . ARG A 1 93 ? -5.408 -3.118 4.826 1.00 91.62 93 ARG A N 1
ATOM 705 C CA . ARG A 1 93 ? -6.271 -3.827 3.875 1.00 91.62 93 ARG A CA 1
ATOM 706 C C . ARG A 1 93 ? -6.634 -5.213 4.373 1.00 91.62 93 ARG A C 1
ATOM 708 O O . ARG A 1 93 ? -5.805 -5.916 4.942 1.00 91.62 93 ARG A O 1
ATOM 715 N N . ALA A 1 94 ? -7.848 -5.655 4.053 1.00 84.75 94 ALA A N 1
ATOM 716 C CA . ALA A 1 94 ? -8.230 -7.053 4.239 1.00 84.75 94 ALA A CA 1
ATOM 717 C C . ALA A 1 94 ? -7.577 -7.985 3.199 1.00 84.75 94 ALA A C 1
ATOM 719 O O . ALA A 1 94 ? -7.205 -9.112 3.520 1.00 84.75 94 ALA A O 1
ATOM 720 N N . THR A 1 95 ? -7.436 -7.519 1.951 1.00 86.81 95 THR A N 1
ATOM 721 C CA . THR A 1 95 ? -6.776 -8.274 0.873 1.00 86.81 95 THR A CA 1
ATOM 722 C C . THR A 1 95 ? -5.323 -7.813 0.719 1.00 86.81 95 THR A C 1
ATOM 724 O O . THR A 1 95 ? -5.114 -6.627 0.443 1.00 86.81 95 THR A O 1
ATOM 727 N N . PRO A 1 96 ? -4.327 -8.716 0.836 1.00 89.50 96 PRO A N 1
ATOM 728 C CA . PRO A 1 96 ? -2.917 -8.346 0.739 1.00 89.50 96 PRO A CA 1
ATOM 729 C C . PRO A 1 96 ? -2.548 -7.749 -0.629 1.00 89.50 96 PRO A C 1
ATOM 731 O O . PRO A 1 96 ? -2.600 -8.429 -1.656 1.00 89.50 96 PRO A O 1
ATOM 734 N N . ALA A 1 97 ? -2.116 -6.490 -0.630 1.00 93.06 97 ALA A N 1
ATOM 735 C CA . ALA A 1 97 ? -1.538 -5.786 -1.767 1.00 93.06 97 ALA A CA 1
ATOM 736 C C . ALA A 1 97 ? -0.229 -6.434 -2.240 1.00 93.06 97 ALA A C 1
ATOM 738 O O . ALA A 1 97 ? 0.024 -6.487 -3.444 1.00 93.06 97 ALA A O 1
ATOM 739 N N . THR A 1 98 ? 0.586 -6.980 -1.328 1.00 93.25 98 THR A N 1
ATOM 740 C CA . THR A 1 98 ? 1.853 -7.639 -1.704 1.00 93.25 98 THR A CA 1
ATOM 741 C C . THR A 1 98 ? 1.622 -8.797 -2.675 1.00 93.25 98 THR A C 1
ATOM 743 O O . THR A 1 98 ? 2.337 -8.920 -3.668 1.00 93.25 98 THR A O 1
ATOM 746 N N . GLY A 1 99 ? 0.582 -9.607 -2.447 1.00 88.69 99 GLY A N 1
ATOM 747 C CA . GLY A 1 99 ? 0.242 -10.724 -3.334 1.00 88.69 99 GLY A CA 1
ATOM 748 C C . GLY A 1 99 ? -0.169 -10.271 -4.738 1.00 88.69 99 GLY A C 1
ATOM 749 O O . GLY A 1 99 ? 0.216 -10.896 -5.725 1.00 88.69 99 GLY A O 1
ATOM 750 N N . VAL A 1 100 ? -0.897 -9.156 -4.829 1.00 88.56 100 VAL A N 1
ATOM 751 C CA . VAL A 1 100 ? -1.318 -8.561 -6.106 1.00 88.56 100 VAL A CA 1
ATOM 752 C C . VAL A 1 100 ? -0.107 -8.039 -6.880 1.00 88.56 100 VAL A C 1
ATOM 754 O O . VAL A 1 100 ? 0.122 -8.430 -8.024 1.00 88.56 100 VAL A O 1
ATOM 757 N N . VAL A 1 101 ? 0.726 -7.228 -6.226 1.00 90.38 101 VAL A N 1
ATOM 758 C CA . VAL A 1 101 ? 1.939 -6.633 -6.805 1.00 90.38 101 VAL A CA 1
ATOM 759 C C . VAL A 1 101 ? 2.928 -7.695 -7.285 1.00 90.38 101 VAL A C 1
ATOM 761 O O . VAL A 1 101 ? 3.480 -7.582 -8.381 1.00 90.38 101 VAL A O 1
ATOM 764 N N . GLU A 1 102 ? 3.145 -8.757 -6.505 1.00 89.75 102 GLU A N 1
ATOM 765 C CA . GLU A 1 102 ? 3.987 -9.874 -6.938 1.00 89.75 102 GLU A CA 1
ATOM 766 C C . GLU A 1 102 ? 3.452 -10.563 -8.197 1.00 89.75 102 GLU A C 1
ATOM 768 O O . GLU A 1 102 ? 4.248 -11.012 -9.024 1.00 89.75 102 GLU A O 1
ATOM 773 N N . GLY A 1 103 ? 2.128 -10.652 -8.349 1.00 85.50 103 GLY A N 1
ATOM 774 C CA . GLY A 1 103 ? 1.483 -11.182 -9.548 1.00 85.50 103 GLY A CA 1
ATOM 775 C C . GLY A 1 103 ? 1.868 -10.392 -10.797 1.00 85.50 103 GLY A C 1
ATOM 776 O O . GLY A 1 103 ? 2.319 -10.985 -11.775 1.00 85.50 103 GLY A O 1
ATOM 777 N N . TYR A 1 104 ? 1.791 -9.060 -10.736 1.00 82.9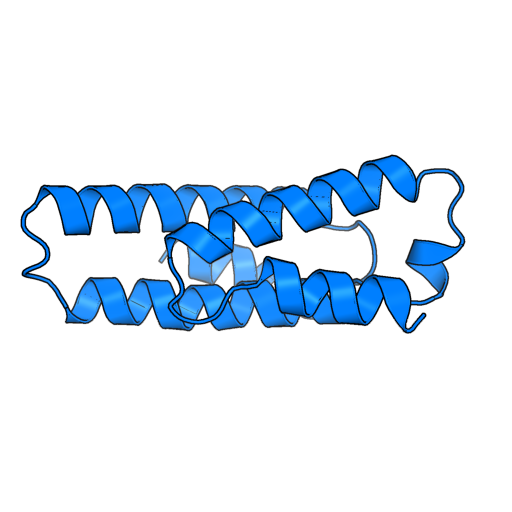4 104 TYR A N 1
ATOM 778 C CA . TYR A 1 104 ? 2.190 -8.184 -11.844 1.00 82.94 104 TYR A CA 1
ATOM 779 C C . TYR A 1 104 ? 3.685 -8.268 -12.161 1.00 82.94 104 TYR A C 1
ATOM 781 O O . TYR A 1 104 ? 4.061 -8.327 -13.327 1.00 82.94 104 TYR A O 1
ATOM 789 N N . ILE A 1 105 ? 4.545 -8.336 -11.140 1.00 84.12 105 ILE A N 1
ATOM 790 C CA . ILE A 1 105 ? 5.999 -8.455 -11.339 1.00 84.12 105 ILE A CA 1
ATOM 791 C C . ILE A 1 105 ? 6.382 -9.787 -12.002 1.00 84.12 105 ILE A C 1
ATOM 793 O O . ILE A 1 105 ? 7.375 -9.833 -12.723 1.00 84.12 105 ILE A O 1
ATOM 797 N N . LYS A 1 106 ? 5.653 -10.876 -11.724 1.00 79.44 106 LYS A N 1
ATOM 798 C CA . LYS A 1 106 ? 5.913 -12.206 -12.306 1.00 79.44 106 LYS A CA 1
ATOM 799 C C . LYS A 1 106 ? 5.323 -12.369 -13.710 1.00 79.44 106 LYS A C 1
ATOM 801 O O . LYS A 1 106 ? 5.797 -13.224 -14.450 1.00 79.44 106 LYS A O 1
ATOM 806 N N . ALA A 1 107 ? 4.270 -11.621 -14.038 1.00 68.12 107 ALA A N 1
ATOM 807 C CA . ALA A 1 107 ? 3.551 -11.729 -15.307 1.00 68.12 107 ALA A CA 1
ATOM 808 C C . ALA A 1 107 ? 4.173 -10.917 -16.457 1.00 68.12 107 ALA A C 1
ATOM 810 O O . ALA A 1 107 ? 3.802 -11.140 -17.610 1.00 68.12 107 ALA A O 1
ATOM 811 N N . ALA A 1 108 ? 5.076 -9.986 -16.149 1.00 61.03 108 ALA A N 1
ATOM 812 C CA . ALA A 1 108 ? 5.747 -9.111 -17.107 1.00 61.03 108 ALA A CA 1
ATOM 813 C C . ALA A 1 108 ? 7.221 -9.493 -17.297 1.00 61.03 108 ALA A C 1
ATOM 815 O O . ALA A 1 108 ? 7.710 -9.316 -18.435 1.00 61.03 108 ALA A O 1
#